Protein AF-A0A3C0G8L7-F1 (afdb_monomer_lite)

Structure (mmCIF, N/CA/C/O backbone):
data_AF-A0A3C0G8L7-F1
#
_entry.id   AF-A0A3C0G8L7-F1
#
loop_
_atom_site.group_PDB
_atom_site.id
_atom_site.type_symbol
_atom_site.label_atom_id
_atom_site.label_alt_id
_atom_site.label_comp_id
_atom_site.label_asym_id
_atom_site.label_entity_id
_atom_site.label_seq_id
_atom_site.pdbx_PDB_ins_code
_atom_site.Cartn_x
_atom_site.Cartn_y
_atom_site.Cartn_z
_atom_site.occupancy
_atom_site.B_iso_or_equiv
_atom_site.auth_seq_id
_atom_site.auth_comp_id
_atom_site.auth_asym_id
_atom_site.auth_atom_id
_atom_site.pdbx_PDB_model_num
ATOM 1 N N . MET A 1 1 ? -25.275 -21.606 53.772 1.00 57.50 1 MET A N 1
ATOM 2 C CA . MET A 1 1 ? -24.554 -22.227 52.631 1.00 57.50 1 MET A CA 1
ATOM 3 C C . MET A 1 1 ? -24.960 -21.672 51.266 1.00 57.50 1 MET A C 1
ATOM 5 O O . MET A 1 1 ? -24.068 -21.490 50.456 1.00 57.50 1 MET A O 1
ATOM 9 N N . LYS A 1 2 ? -26.234 -21.317 51.020 1.00 54.78 2 LYS A N 1
ATOM 10 C CA . LYS A 1 2 ? -26.706 -20.821 49.707 1.00 54.78 2 LYS A CA 1
ATOM 11 C C . LYS A 1 2 ? -25.982 -19.566 49.185 1.00 54.78 2 LYS A C 1
ATOM 13 O O . LYS A 1 2 ? -25.631 -19.521 48.018 1.00 54.78 2 LYS A O 1
ATOM 18 N N . VAL A 1 3 ? -25.669 -18.594 50.051 1.00 62.25 3 VAL A N 1
ATOM 19 C CA . VAL A 1 3 ? -24.945 -17.358 49.667 1.00 62.25 3 VAL A CA 1
ATOM 20 C C . VAL A 1 3 ? -23.533 -17.651 49.144 1.00 62.25 3 VAL A C 1
ATOM 22 O O . VAL A 1 3 ? -23.125 -17.090 48.135 1.00 62.25 3 VAL A O 1
ATOM 25 N N . LYS A 1 4 ? -22.814 -18.596 49.768 1.00 65.75 4 LYS A N 1
ATOM 26 C CA . LYS A 1 4 ? -21.495 -19.034 49.282 1.00 65.75 4 LYS A CA 1
ATOM 27 C C . LYS A 1 4 ? -21.608 -19.749 47.930 1.00 65.75 4 LYS A C 1
ATOM 29 O O . LYS A 1 4 ? -20.760 -19.547 47.074 1.00 65.75 4 LYS A O 1
ATOM 34 N N . THR A 1 5 ? -22.681 -20.514 47.711 1.00 69.81 5 THR A N 1
ATOM 35 C CA . THR A 1 5 ? -22.971 -21.158 46.420 1.00 69.81 5 THR A CA 1
ATOM 36 C C . THR A 1 5 ? -23.252 -20.135 45.314 1.00 69.81 5 THR A C 1
ATOM 38 O O . THR A 1 5 ? -22.720 -20.287 44.221 1.00 69.81 5 THR A O 1
ATOM 41 N N . TYR A 1 6 ? -24.008 -19.064 45.590 1.00 78.06 6 TYR A N 1
ATOM 42 C CA . TYR A 1 6 ? -24.260 -17.999 44.606 1.00 78.06 6 TYR A CA 1
ATOM 43 C C . TYR A 1 6 ? -22.997 -17.208 44.246 1.00 78.06 6 TYR A C 1
ATOM 45 O O . TYR A 1 6 ? -22.813 -16.867 43.083 1.00 78.06 6 TYR A O 1
ATOM 53 N N . ILE A 1 7 ? -22.100 -16.976 45.211 1.00 79.50 7 ILE A N 1
ATOM 54 C CA . ILE A 1 7 ? -20.811 -16.309 44.961 1.00 79.50 7 ILE A CA 1
ATOM 55 C C . ILE A 1 7 ? -19.934 -17.155 44.029 1.00 79.50 7 ILE A C 1
ATOM 57 O O . ILE A 1 7 ? -19.377 -16.623 43.073 1.00 79.50 7 ILE A O 1
ATOM 61 N N . VAL A 1 8 ? -19.870 -18.472 44.254 1.00 78.94 8 VAL A N 1
ATOM 62 C CA . VAL A 1 8 ? -19.116 -19.398 43.388 1.00 78.94 8 VAL A CA 1
ATOM 63 C C . VAL A 1 8 ? -19.704 -19.442 41.971 1.00 78.94 8 VAL A C 1
ATOM 65 O O . VAL A 1 8 ? -18.964 -19.445 40.988 1.00 78.94 8 VAL A O 1
ATOM 68 N N . LEU A 1 9 ? -21.032 -19.414 41.848 1.00 79.19 9 LEU A N 1
ATOM 69 C CA . LEU A 1 9 ? -21.711 -19.434 40.551 1.00 79.19 9 LEU A CA 1
ATOM 70 C C . LEU A 1 9 ? -21.493 -18.129 39.768 1.00 79.19 9 LEU A C 1
ATOM 72 O O . LEU A 1 9 ? -21.273 -18.156 38.559 1.00 79.19 9 LEU A O 1
ATOM 76 N N . PHE A 1 10 ? -21.489 -16.993 40.469 1.00 78.12 10 PHE A N 1
ATOM 77 C CA . PHE A 1 10 ? -21.223 -15.682 39.880 1.00 78.12 10 PHE A CA 1
ATOM 78 C C . PHE A 1 10 ? -19.760 -15.535 39.439 1.00 78.12 10 PHE A C 1
ATOM 80 O O . PHE A 1 10 ? -19.497 -15.023 38.353 1.00 78.12 10 PHE A O 1
ATOM 87 N N . SER A 1 11 ? -18.803 -16.059 40.218 1.00 75.75 11 SER A N 1
ATOM 88 C CA . SER A 1 11 ? -17.393 -16.078 39.806 1.00 75.75 11 SER A CA 1
ATOM 89 C C . SER A 1 11 ? -17.149 -16.929 38.559 1.00 75.75 11 SER A C 1
ATOM 91 O O . SER A 1 11 ? -16.306 -16.577 37.740 1.00 75.75 11 SER A O 1
ATOM 93 N N . LEU A 1 12 ? -17.911 -18.013 38.371 1.00 76.31 12 LEU A N 1
ATOM 94 C CA . LEU A 1 12 ? -17.772 -18.887 37.205 1.00 76.31 12 LEU A CA 1
ATOM 95 C C . LEU A 1 12 ? -18.227 -18.191 35.907 1.00 76.31 12 LEU A C 1
ATOM 97 O O . LEU A 1 12 ? -17.582 -18.330 34.871 1.00 76.31 12 LEU A O 1
ATOM 101 N N . LEU A 1 13 ? -19.300 -17.394 35.977 1.00 72.81 13 LEU A N 1
ATOM 102 C CA . LEU A 1 13 ? -19.806 -16.601 34.847 1.00 72.81 13 LEU A CA 1
ATOM 103 C C . LEU A 1 13 ? -18.847 -15.472 34.439 1.00 72.81 13 LEU A C 1
ATOM 105 O O . LEU A 1 13 ? -18.738 -15.163 33.256 1.00 72.81 13 LEU A O 1
ATOM 109 N N . PHE A 1 14 ? -18.123 -14.888 35.398 1.00 69.69 14 PHE A N 1
ATOM 110 C CA . PHE A 1 14 ? -17.171 -13.804 35.137 1.00 69.69 14 PHE A CA 1
ATOM 111 C C . PHE A 1 14 ? -15.877 -14.284 34.458 1.00 69.69 14 PHE A C 1
ATOM 113 O O . PHE A 1 14 ? -15.219 -13.521 33.762 1.00 69.69 14 PHE A O 1
ATOM 120 N N . ILE A 1 15 ? -15.507 -15.557 34.624 1.00 69.50 15 ILE A N 1
ATOM 121 C CA . ILE A 1 15 ? -14.329 -16.138 33.960 1.00 69.50 15 ILE A CA 1
ATOM 122 C C . ILE A 1 15 ? -14.625 -16.423 32.477 1.00 69.50 15 ILE A C 1
ATOM 124 O O . ILE A 1 15 ? -13.748 -16.257 31.633 1.00 69.50 15 ILE A O 1
ATOM 128 N N . ALA A 1 16 ? -15.869 -16.774 32.134 1.00 64.75 16 ALA A N 1
ATOM 129 C CA . ALA A 1 16 ? -16.274 -17.048 30.753 1.00 64.75 16 ALA A CA 1
ATOM 130 C C . ALA A 1 16 ? -16.247 -15.801 29.843 1.00 64.75 16 ALA A C 1
ATOM 132 O O . ALA A 1 16 ? -16.068 -15.930 28.632 1.00 64.75 16 ALA A O 1
ATOM 133 N N . SER A 1 17 ? -16.379 -14.592 30.402 1.00 64.12 17 SER A N 1
ATOM 134 C CA . SER A 1 17 ? -16.307 -13.339 29.635 1.00 64.12 17 SER A CA 1
ATOM 135 C C . SER A 1 17 ? -14.876 -12.876 29.328 1.00 64.12 17 SER A C 1
ATOM 137 O O . SER A 1 17 ? -14.695 -12.004 28.481 1.00 64.12 17 SER A O 1
ATOM 139 N N . LEU A 1 18 ? -13.850 -13.473 29.949 1.00 63.84 18 LEU A N 1
ATOM 140 C CA . LEU A 1 18 ? -12.440 -13.138 29.702 1.00 63.84 18 LEU A CA 1
ATOM 141 C C . LEU A 1 18 ? -11.841 -13.873 28.486 1.00 63.84 18 LEU A C 1
ATOM 143 O O . LEU A 1 18 ? -10.724 -13.567 28.075 1.00 63.84 18 LEU A O 1
ATOM 147 N N . CYS A 1 19 ? -12.572 -14.812 27.873 1.00 59.88 19 CYS A N 1
ATOM 148 C CA . CYS A 1 19 ? -12.080 -15.640 26.763 1.00 59.88 19 CYS A CA 1
ATOM 149 C C . CYS A 1 19 ? -12.259 -15.040 25.350 1.00 59.88 19 CYS A C 1
ATOM 151 O O . CYS A 1 19 ? -11.977 -15.731 24.376 1.00 59.88 19 CYS A O 1
ATOM 153 N N . TYR A 1 20 ? -12.686 -13.779 25.200 1.00 61.78 20 TYR A N 1
ATOM 154 C CA . TYR A 1 20 ? -13.051 -13.204 23.888 1.00 61.78 20 TYR A CA 1
ATOM 155 C C . TYR A 1 20 ? -12.120 -12.116 2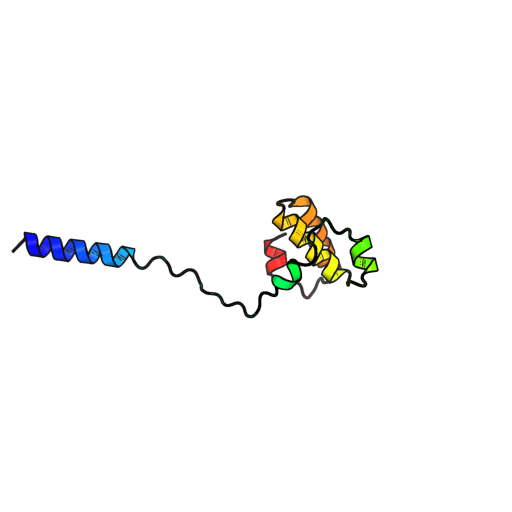3.322 1.00 61.78 20 TYR A C 1
ATOM 157 O O . TYR A 1 20 ? -12.546 -11.312 22.495 1.00 61.78 20 TYR A O 1
ATOM 165 N N . ALA A 1 21 ? -10.836 -12.083 23.687 1.00 61.81 21 ALA A N 1
ATOM 166 C CA . ALA A 1 21 ? -9.905 -11.138 23.061 1.00 61.81 21 ALA A CA 1
ATOM 167 C C . ALA A 1 21 ? -8.468 -11.667 22.962 1.00 61.81 21 ALA A C 1
ATOM 169 O O . ALA A 1 21 ? -7.577 -11.225 23.680 1.00 61.81 21 ALA A O 1
ATOM 170 N N . GLN A 1 22 ? -8.221 -12.568 22.012 1.00 59.12 22 GLN A N 1
ATOM 171 C CA . GLN A 1 22 ? -6.909 -12.657 21.371 1.00 59.12 22 GLN A CA 1
ATOM 172 C C . GLN A 1 22 ? -7.107 -12.286 19.905 1.00 59.12 22 GLN A C 1
ATOM 174 O O . GLN A 1 22 ? -7.497 -13.109 19.081 1.00 59.12 22 GLN A O 1
ATOM 179 N N . ARG A 1 23 ? -6.920 -10.992 19.608 1.00 56.25 23 ARG A N 1
ATOM 180 C CA . ARG A 1 23 ? -6.663 -10.552 18.238 1.00 56.25 23 ARG A CA 1
ATOM 181 C C . ARG A 1 23 ? -5.385 -11.250 17.806 1.00 56.25 23 ARG A C 1
ATOM 183 O O . ARG A 1 23 ? -4.375 -11.152 18.498 1.00 56.25 23 ARG A O 1
ATOM 190 N N . ASP A 1 24 ? -5.502 -11.965 16.701 1.00 52.12 24 ASP A N 1
ATOM 191 C CA . ASP A 1 24 ? -4.445 -12.652 15.981 1.00 52.12 24 ASP A CA 1
ATOM 192 C C . ASP A 1 24 ? -3.182 -11.777 15.975 1.00 52.12 24 ASP A C 1
ATOM 194 O O . ASP A 1 24 ? -3.131 -10.739 15.313 1.00 52.12 24 ASP A O 1
ATOM 198 N N . ASN A 1 25 ? -2.180 -12.145 16.778 1.00 51.81 25 ASN A N 1
ATOM 199 C CA . ASN A 1 25 ? -0.867 -11.517 16.727 1.00 51.81 25 ASN A CA 1
ATOM 200 C C . ASN A 1 25 ? -0.143 -12.147 15.538 1.00 51.81 25 ASN A C 1
ATOM 202 O O . ASN A 1 25 ? 0.783 -12.943 15.691 1.00 51.81 25 ASN A O 1
ATOM 206 N N . LYS A 1 26 ? -0.650 -11.861 14.336 1.00 49.12 26 LYS A N 1
ATOM 207 C CA . LYS A 1 26 ? 0.049 -12.155 13.097 1.00 49.12 26 LYS A CA 1
ATOM 208 C C . LYS A 1 26 ? 1.247 -11.221 13.081 1.00 49.12 26 LYS A C 1
ATOM 210 O O . LYS A 1 26 ? 1.177 -10.095 12.608 1.00 49.12 26 LYS A O 1
ATOM 215 N N . SER A 1 27 ? 2.364 -11.701 13.613 1.00 49.78 27 SER A N 1
ATOM 216 C CA . SER A 1 27 ? 3.666 -11.268 13.141 1.00 49.78 27 SER A CA 1
ATOM 217 C C . SER A 1 27 ? 3.798 -11.774 11.699 1.00 49.78 27 SER A C 1
ATOM 219 O O . SER A 1 27 ? 4.455 -12.788 11.449 1.00 49.78 27 SER A O 1
ATOM 221 N N . SER A 1 28 ? 3.098 -11.138 10.753 1.00 47.28 28 SER A N 1
ATOM 222 C CA . SER A 1 28 ? 3.485 -11.201 9.349 1.00 47.28 28 SER A CA 1
ATOM 223 C C . SER A 1 28 ? 4.888 -10.618 9.306 1.00 47.28 28 SER A C 1
ATOM 225 O O . SER A 1 28 ? 5.127 -9.476 9.697 1.00 47.28 28 SER A O 1
ATOM 227 N N . GLY A 1 29 ? 5.850 -11.489 9.003 1.00 44.91 29 GLY A N 1
ATOM 228 C CA . GLY A 1 29 ? 7.255 -11.134 8.950 1.00 44.91 29 GLY A CA 1
ATOM 229 C C . GLY A 1 29 ? 7.420 -9.886 8.107 1.00 44.91 29 GLY A C 1
ATOM 230 O O . GLY A 1 29 ? 7.034 -9.896 6.945 1.00 44.91 29 GLY A O 1
ATOM 231 N N . THR A 1 30 ? 7.963 -8.832 8.720 1.00 42.88 30 THR A N 1
ATOM 232 C CA . THR A 1 30 ? 8.360 -7.604 8.032 1.00 42.88 30 THR A CA 1
ATOM 233 C C . THR A 1 30 ? 7.326 -7.182 6.997 1.00 42.88 30 THR A C 1
ATOM 235 O O . THR A 1 30 ? 7.597 -7.208 5.794 1.00 42.88 30 THR A O 1
ATOM 238 N N . ASP A 1 31 ? 6.136 -6.781 7.451 1.00 46.97 31 ASP A N 1
ATOM 239 C CA . ASP A 1 31 ? 5.407 -5.809 6.659 1.00 46.97 31 ASP A CA 1
ATOM 240 C C . ASP A 1 31 ? 6.368 -4.625 6.543 1.00 46.97 31 ASP A C 1
ATOM 242 O O . ASP A 1 31 ? 6.541 -3.842 7.478 1.00 46.97 31 ASP A O 1
ATOM 246 N N . ASN A 1 32 ? 7.068 -4.529 5.417 1.00 45.75 32 ASN A N 1
ATOM 247 C CA . ASN A 1 32 ? 7.907 -3.394 5.072 1.00 45.75 32 ASN A CA 1
ATOM 248 C C . ASN A 1 32 ? 7.003 -2.179 4.797 1.00 45.75 32 ASN A C 1
ATOM 250 O O . ASN A 1 32 ? 7.187 -1.479 3.808 1.00 45.75 32 ASN A O 1
ATOM 254 N N . PHE A 1 33 ? 6.022 -1.916 5.674 1.00 43.69 33 PHE A N 1
ATOM 255 C CA . PHE A 1 33 ? 5.260 -0.678 5.773 1.00 43.69 33 PHE A CA 1
ATOM 256 C C . PHE A 1 33 ? 6.197 0.528 5.923 1.00 43.69 33 PHE A C 1
ATOM 258 O O . PHE A 1 33 ? 5.846 1.631 5.517 1.00 43.69 33 PHE A O 1
ATOM 265 N N . GLU A 1 34 ? 7.428 0.316 6.401 1.00 41.91 34 GLU A N 1
ATOM 266 C CA . GLU A 1 34 ? 8.476 1.340 6.444 1.00 41.91 34 GLU A CA 1
ATOM 267 C C . GLU A 1 34 ? 8.892 1.851 5.052 1.00 41.91 34 GLU A C 1
ATOM 269 O O . GLU A 1 34 ? 9.256 3.020 4.924 1.00 41.91 34 GLU A O 1
ATOM 274 N N . HIS A 1 35 ? 8.740 1.061 3.980 1.00 44.62 35 HIS A N 1
ATOM 275 C CA . HIS A 1 35 ? 8.948 1.574 2.619 1.00 44.62 35 HIS A CA 1
ATOM 276 C C . HIS A 1 35 ? 7.792 2.452 2.115 1.00 44.62 35 HIS A C 1
ATOM 278 O O . HIS A 1 35 ? 8.003 3.297 1.248 1.00 44.62 35 HIS A O 1
ATOM 284 N N . TYR A 1 36 ? 6.598 2.325 2.698 1.00 45.62 36 TYR A N 1
ATOM 285 C CA . TYR A 1 36 ? 5.424 3.131 2.345 1.00 45.62 36 TYR A CA 1
ATOM 286 C C . TYR A 1 36 ? 5.428 4.496 3.053 1.00 45.62 36 TYR A C 1
ATOM 288 O O . TYR A 1 36 ? 4.616 5.362 2.738 1.00 45.62 36 TYR A O 1
ATOM 296 N N . GLY A 1 37 ? 6.381 4.725 3.967 1.00 43.78 37 GLY A N 1
ATOM 297 C CA . GLY A 1 37 ? 6.687 6.050 4.514 1.00 43.78 37 GLY A CA 1
ATOM 298 C C . GLY A 1 37 ? 7.410 6.970 3.521 1.00 43.78 37 GLY A C 1
ATOM 299 O O . GLY A 1 37 ? 7.455 8.185 3.720 1.00 43.78 37 GLY A O 1
ATOM 300 N N . TYR A 1 38 ? 7.937 6.425 2.421 1.00 45.59 38 TYR A N 1
ATOM 301 C CA . TYR A 1 38 ? 8.640 7.185 1.391 1.00 45.59 38 TYR A CA 1
ATOM 302 C C . TYR A 1 38 ? 7.723 7.522 0.221 1.00 45.59 38 TYR A C 1
ATOM 304 O O . TYR A 1 38 ? 7.980 7.092 -0.891 1.00 45.59 38 TYR A O 1
ATOM 312 N N . MET A 1 39 ? 6.663 8.288 0.479 1.00 47.06 39 MET A N 1
ATOM 313 C CA . MET A 1 39 ? 6.046 9.235 -0.466 1.00 47.06 39 MET A CA 1
ATOM 314 C C . MET A 1 39 ? 4.972 10.048 0.262 1.00 47.06 39 MET A C 1
ATOM 316 O O . MET A 1 39 ? 3.810 10.122 -0.113 1.00 47.06 39 MET A O 1
ATOM 320 N N . GLY A 1 40 ? 5.377 10.698 1.353 1.00 44.50 40 GLY A N 1
ATOM 321 C CA . GLY A 1 40 ? 4.615 11.813 1.903 1.00 44.50 40 GLY A CA 1
ATOM 322 C C . GLY A 1 40 ? 4.650 12.990 0.927 1.00 44.50 40 GLY A C 1
ATOM 323 O O . GLY A 1 40 ? 5.509 13.857 1.072 1.00 44.50 40 GLY A O 1
ATOM 324 N N . LYS A 1 41 ? 3.774 12.946 -0.086 1.00 55.94 41 LYS A N 1
ATOM 325 C CA . LYS A 1 41 ? 3.256 13.997 -0.991 1.00 55.94 41 LYS A CA 1
ATOM 326 C C . LYS A 1 41 ? 2.785 13.305 -2.273 1.00 55.94 41 LYS A C 1
ATOM 328 O O . LYS A 1 41 ? 3.558 12.512 -2.803 1.00 55.94 41 LYS A O 1
ATOM 333 N N . GLU A 1 42 ? 1.571 13.642 -2.734 1.00 65.31 42 GLU A N 1
ATOM 334 C CA . GLU A 1 42 ? 0.912 13.140 -3.958 1.00 65.31 42 GLU A CA 1
ATOM 335 C C . GLU A 1 42 ? 1.924 12.966 -5.093 1.00 65.31 42 GLU A C 1
ATOM 337 O O . GLU A 1 42 ? 2.246 13.914 -5.807 1.00 65.31 42 GLU A O 1
ATOM 342 N N . SER A 1 43 ? 2.488 11.770 -5.211 1.00 72.19 43 SER A N 1
ATOM 343 C CA . SER A 1 43 ? 3.529 11.514 -6.195 1.00 72.19 43 SER A CA 1
ATOM 344 C C . SER A 1 43 ? 2.841 11.090 -7.469 1.00 72.19 43 SER A C 1
ATOM 346 O O . SER A 1 43 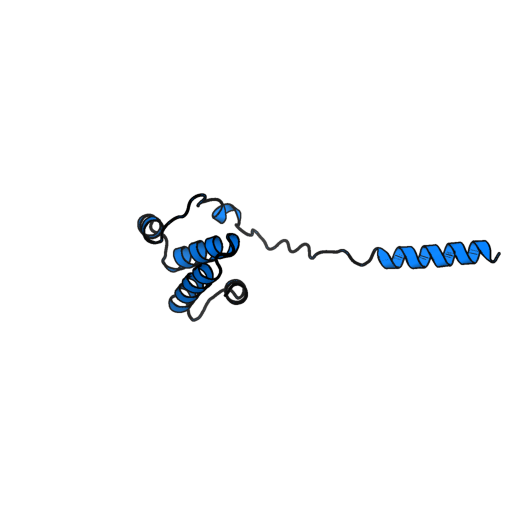? 2.006 10.192 -7.459 1.00 72.19 43 SER A O 1
ATOM 348 N N . THR A 1 44 ? 3.149 11.753 -8.575 1.00 83.56 44 THR A N 1
ATOM 349 C CA . THR A 1 44 ? 2.508 11.407 -9.845 1.00 83.56 44 THR A CA 1
ATOM 350 C C . THR A 1 44 ? 3.185 10.193 -10.477 1.00 83.56 44 THR A C 1
ATOM 352 O O . THR A 1 44 ? 4.359 9.903 -10.231 1.00 83.56 44 THR A O 1
ATOM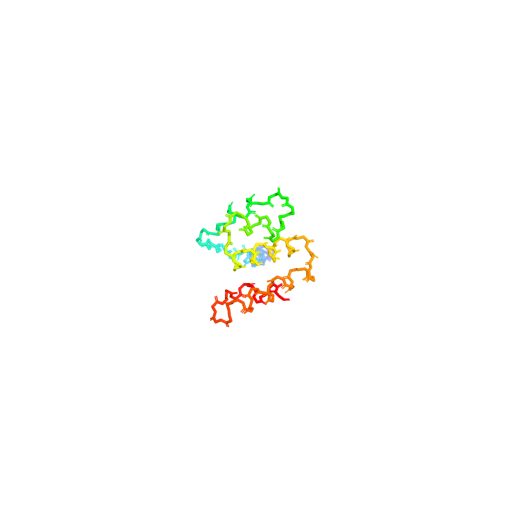 355 N N . TYR A 1 45 ? 2.459 9.498 -11.355 1.00 86.25 45 TYR A N 1
ATOM 356 C CA . TYR A 1 45 ? 3.011 8.394 -12.145 1.00 86.25 45 TYR A CA 1
ATOM 357 C C . TYR A 1 45 ? 4.305 8.798 -12.873 1.00 86.25 45 TYR A C 1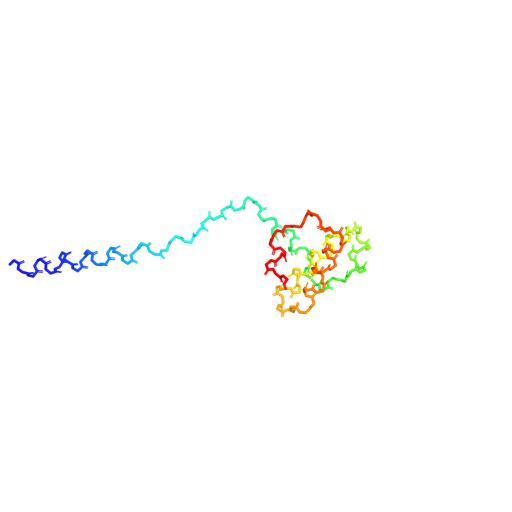
ATOM 359 O O . TYR A 1 45 ? 5.283 8.054 -12.890 1.00 86.25 45 TYR A O 1
ATOM 367 N N . GLU A 1 46 ? 4.330 10.000 -13.453 1.00 85.75 46 GLU A N 1
ATOM 368 C CA . GLU A 1 46 ? 5.476 10.509 -14.208 1.00 85.75 46 GLU A CA 1
ATOM 369 C C . GLU A 1 46 ? 6.707 10.729 -13.318 1.00 85.75 46 GLU A C 1
ATOM 371 O O . GLU A 1 46 ? 7.821 10.360 -13.692 1.00 85.75 46 GLU A O 1
ATOM 376 N N . GLU A 1 47 ? 6.524 11.293 -12.123 1.00 87.06 47 GLU A N 1
ATOM 377 C CA . GLU A 1 47 ? 7.612 11.481 -11.159 1.00 87.06 47 GLU A CA 1
ATOM 378 C C . GLU A 1 47 ? 8.202 10.150 -10.706 1.00 87.06 47 GLU A C 1
ATOM 380 O O . GLU A 1 47 ? 9.421 10.017 -10.580 1.00 87.06 47 GLU A O 1
ATOM 385 N N . LEU A 1 48 ? 7.347 9.156 -10.483 1.00 86.62 48 LEU A N 1
ATOM 386 C CA . LEU A 1 48 ? 7.776 7.826 -10.084 1.00 86.62 48 LEU A CA 1
ATOM 387 C C . LEU A 1 48 ? 8.487 7.074 -11.206 1.00 86.62 48 LEU A C 1
ATOM 389 O O . LEU A 1 48 ? 9.517 6.440 -10.975 1.00 86.62 48 LEU A O 1
ATOM 393 N N . SER A 1 49 ? 7.996 7.218 -12.434 1.00 86.44 49 SER A N 1
ATOM 394 C CA . SER A 1 49 ? 8.643 6.670 -13.622 1.00 86.44 49 SER A CA 1
ATOM 395 C C . SER A 1 49 ? 10.029 7.289 -13.837 1.00 86.44 49 SER A C 1
ATOM 397 O O . SER A 1 49 ? 11.000 6.567 -14.060 1.00 86.44 49 SER A O 1
ATOM 399 N N . LYS A 1 50 ? 10.176 8.611 -13.649 1.00 90.31 50 LYS A N 1
ATOM 400 C CA . LYS A 1 50 ? 11.480 9.306 -13.706 1.00 90.31 50 LYS A CA 1
ATOM 401 C C . LYS A 1 50 ? 12.461 8.845 -12.628 1.00 90.31 50 LYS A C 1
ATOM 403 O O . LYS A 1 50 ? 13.669 8.919 -12.841 1.00 90.31 50 LYS A O 1
ATOM 408 N N . LYS A 1 51 ? 11.964 8.355 -11.489 1.00 88.06 51 LYS A N 1
ATOM 409 C CA . LYS A 1 51 ? 12.781 7.735 -10.433 1.00 88.06 51 LYS A CA 1
ATOM 410 C C . LYS A 1 51 ? 13.208 6.297 -10.766 1.00 88.06 51 LYS A C 1
ATOM 412 O O . LYS A 1 51 ? 13.900 5.683 -9.961 1.00 88.06 51 LYS A O 1
ATOM 417 N N . GLY A 1 52 ? 12.826 5.767 -11.930 1.00 87.62 52 GLY A N 1
ATOM 418 C CA . GLY A 1 52 ? 13.186 4.420 -12.375 1.00 87.62 52 GLY A CA 1
ATOM 419 C C . GLY A 1 52 ? 12.343 3.312 -11.743 1.00 87.62 52 GLY A C 1
ATOM 420 O O . GLY A 1 52 ? 12.746 2.153 -11.778 1.00 87.62 52 GLY A O 1
ATOM 421 N N . MET A 1 53 ? 11.197 3.652 -11.148 1.00 87.00 53 MET A N 1
ATOM 422 C CA . MET A 1 53 ? 10.288 2.669 -10.566 1.00 87.00 53 MET A CA 1
ATOM 423 C C . MET A 1 53 ? 9.585 1.866 -11.670 1.00 87.00 53 MET A C 1
ATOM 425 O O . MET A 1 53 ? 9.233 2.412 -12.718 1.00 87.00 53 MET A O 1
ATOM 429 N N . SER A 1 54 ? 9.380 0.568 -11.440 1.00 89.12 54 SER A N 1
ATOM 430 C CA . SER A 1 54 ? 8.672 -0.288 -12.394 1.00 89.12 54 SER A CA 1
ATOM 431 C C . SER A 1 54 ? 7.191 0.098 -12.481 1.00 89.12 54 SER A C 1
ATOM 433 O O . SER A 1 54 ? 6.601 0.521 -11.490 1.00 89.12 54 SER A O 1
ATOM 435 N N . ASN A 1 55 ? 6.552 -0.086 -13.642 1.00 88.12 55 ASN A N 1
ATOM 436 C CA . ASN A 1 55 ? 5.118 0.209 -13.793 1.00 88.12 55 ASN A CA 1
ATOM 437 C C . ASN A 1 55 ? 4.256 -0.550 -12.767 1.00 88.12 55 ASN A C 1
ATOM 439 O O . ASN A 1 55 ? 3.249 -0.022 -12.300 1.00 88.12 55 ASN A O 1
ATOM 443 N N . GLU A 1 56 ? 4.669 -1.767 -12.403 1.00 89.25 56 GLU A N 1
ATOM 444 C CA . GLU A 1 56 ? 4.026 -2.576 -11.370 1.00 89.25 56 GLU A CA 1
ATOM 445 C C . GLU A 1 56 ? 4.079 -1.881 -10.001 1.00 89.25 56 GLU A C 1
ATOM 447 O O . GLU A 1 56 ? 3.043 -1.684 -9.364 1.00 89.25 56 GLU A O 1
ATOM 452 N N . ASP A 1 57 ? 5.266 -1.453 -9.572 1.00 88.00 57 ASP A N 1
ATOM 453 C CA . ASP A 1 57 ? 5.468 -0.794 -8.278 1.00 88.00 57 ASP A CA 1
ATOM 454 C C . ASP A 1 57 ? 4.775 0.573 -8.218 1.00 88.00 57 ASP A C 1
ATOM 456 O O . ASP A 1 57 ? 4.228 0.950 -7.180 1.00 88.00 57 ASP A O 1
ATOM 460 N N . ILE A 1 58 ? 4.733 1.296 -9.342 1.00 90.19 58 ILE A N 1
ATOM 461 C CA . ILE A 1 58 ? 4.002 2.563 -9.446 1.00 90.19 58 ILE A CA 1
ATOM 462 C C . ILE A 1 58 ? 2.506 2.331 -9.227 1.00 90.19 58 ILE A C 1
ATOM 464 O O . ILE A 1 58 ? 1.897 3.013 -8.403 1.00 90.19 58 ILE A O 1
ATOM 468 N N . CYS A 1 59 ? 1.913 1.354 -9.920 1.00 89.81 59 CYS A N 1
ATOM 469 C CA . CYS A 1 59 ? 0.485 1.058 -9.787 1.00 89.81 59 CYS A CA 1
ATOM 470 C C . CYS A 1 59 ? 0.131 0.588 -8.367 1.00 89.81 59 CYS A C 1
ATOM 472 O O . CYS A 1 59 ? -0.878 1.030 -7.818 1.00 89.81 59 CYS A O 1
ATOM 474 N N . LYS A 1 60 ? 0.980 -0.239 -7.736 1.00 87.50 60 LYS A N 1
ATOM 475 C CA . LYS A 1 60 ? 0.811 -0.649 -6.329 1.00 87.50 60 LYS A CA 1
ATOM 476 C C . LYS A 1 60 ? 0.817 0.552 -5.387 1.00 87.50 60 LYS A C 1
ATOM 478 O O . LYS A 1 60 ? -0.084 0.688 -4.562 1.00 87.50 60 LYS A O 1
ATOM 483 N N . ASN A 1 61 ? 1.810 1.431 -5.515 1.00 87.69 61 ASN A N 1
ATOM 484 C CA . ASN A 1 61 ? 1.960 2.584 -4.630 1.00 87.69 61 ASN A CA 1
ATOM 485 C C . ASN A 1 61 ? 0.803 3.578 -4.773 1.00 87.69 61 ASN A C 1
ATOM 487 O O . ASN A 1 61 ? 0.216 3.968 -3.765 1.00 87.69 61 ASN A O 1
ATOM 491 N N . LEU A 1 62 ? 0.424 3.927 -6.007 1.00 88.62 62 LEU A N 1
ATOM 492 C CA . LEU A 1 62 ? -0.678 4.858 -6.265 1.00 88.62 62 LEU A CA 1
ATOM 493 C C . LEU A 1 62 ? -2.031 4.293 -5.814 1.00 88.62 62 LEU A C 1
ATOM 495 O O . LEU A 1 62 ? -2.813 5.004 -5.181 1.00 88.62 62 LEU A O 1
ATOM 499 N N . GLY A 1 63 ? -2.291 3.008 -6.079 1.00 87.94 63 GLY A N 1
ATOM 500 C CA . GLY A 1 63 ? -3.509 2.337 -5.623 1.00 87.94 63 GLY A CA 1
ATOM 501 C C . GLY A 1 63 ? -3.620 2.312 -4.098 1.00 87.94 63 GLY A C 1
ATOM 502 O O . GLY A 1 63 ? -4.659 2.673 -3.542 1.00 87.94 63 GLY A O 1
ATOM 503 N N . ASN A 1 64 ? -2.522 1.981 -3.411 1.00 87.00 64 ASN A N 1
ATOM 504 C CA . ASN A 1 64 ? -2.470 1.949 -1.950 1.00 87.00 64 ASN A CA 1
ATOM 505 C C . ASN A 1 64 ? -2.651 3.343 -1.329 1.00 87.00 64 ASN A C 1
ATOM 507 O O . ASN A 1 64 ? -3.415 3.492 -0.375 1.00 87.00 64 ASN A O 1
ATOM 511 N N . GLU A 1 65 ? -2.000 4.377 -1.869 1.00 86.44 65 GLU A N 1
ATOM 512 C CA . GLU A 1 65 ? -2.147 5.753 -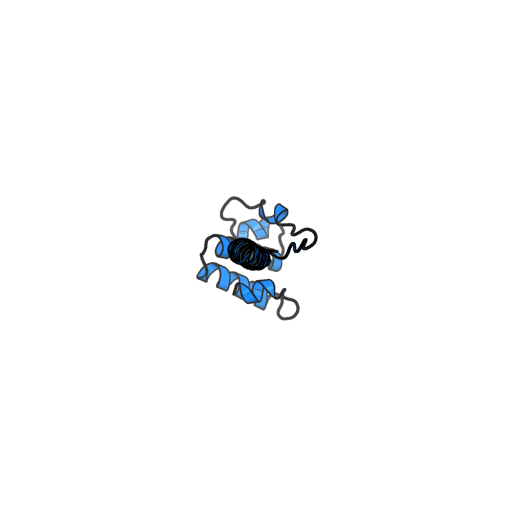1.379 1.00 86.44 65 GLU A CA 1
ATOM 513 C C . GLU A 1 65 ? -3.581 6.274 -1.570 1.00 86.44 65 GLU A C 1
ATOM 515 O O . GLU A 1 65 ? -4.144 6.922 -0.684 1.00 86.44 65 GLU A O 1
ATOM 520 N N . ALA A 1 66 ? -4.200 5.989 -2.718 1.00 86.81 66 ALA A N 1
ATOM 521 C CA . ALA A 1 66 ? -5.595 6.331 -2.974 1.00 86.81 66 ALA A CA 1
ATOM 522 C C . ALA A 1 66 ? -6.548 5.603 -2.010 1.00 86.81 66 ALA A C 1
ATOM 524 O O . ALA A 1 66 ? -7.429 6.240 -1.427 1.00 86.81 66 ALA A O 1
ATOM 525 N N . TYR A 1 67 ? -6.326 4.308 -1.764 1.00 86.06 67 TYR A N 1
ATOM 526 C CA . TYR A 1 67 ? -7.121 3.512 -0.825 1.00 86.06 67 TYR A CA 1
ATOM 527 C C . TYR A 1 67 ? -7.032 4.056 0.609 1.00 86.06 67 TYR A C 1
ATOM 529 O O . TYR A 1 67 ? -8.055 4.261 1.259 1.00 86.06 67 TYR A O 1
ATOM 537 N N . LEU A 1 68 ? -5.823 4.381 1.086 1.00 85.31 68 LEU A N 1
ATOM 538 C CA . LEU A 1 68 ? -5.604 4.958 2.421 1.00 85.31 68 LEU A CA 1
ATOM 539 C C . LEU A 1 68 ? -6.249 6.342 2.593 1.00 85.31 68 LEU A C 1
ATOM 541 O O . LEU A 1 68 ? -6.635 6.709 3.701 1.00 85.31 68 LEU A O 1
ATOM 545 N N . ARG A 1 69 ? -6.405 7.102 1.502 1.00 85.88 69 ARG A N 1
ATOM 546 C CA . ARG A 1 69 ? -7.132 8.384 1.474 1.00 85.88 69 ARG A CA 1
ATOM 547 C C . ARG A 1 69 ? -8.643 8.228 1.258 1.00 85.88 69 ARG A C 1
ATOM 549 O O . ARG A 1 69 ? -9.326 9.238 1.105 1.00 85.88 69 ARG A O 1
ATOM 556 N N . ALA A 1 70 ? -9.162 6.998 1.221 1.00 85.06 70 ALA A N 1
ATOM 557 C CA . ALA A 1 70 ? -10.551 6.674 0.890 1.00 85.06 70 ALA A CA 1
ATOM 558 C C . ALA A 1 70 ? -11.009 7.164 -0.503 1.00 85.06 70 ALA A C 1
ATOM 560 O O . ALA A 1 70 ? -12.199 7.373 -0.740 1.00 85.06 70 ALA A O 1
ATOM 561 N N . LYS A 1 71 ? -10.074 7.332 -1.448 1.00 83.19 71 LYS A N 1
ATOM 562 C CA . LYS A 1 71 ? -10.356 7.631 -2.860 1.00 83.19 71 LYS A CA 1
ATOM 563 C C . LYS A 1 71 ? -10.476 6.327 -3.652 1.00 83.19 71 LYS A C 1
ATOM 565 O O . LYS A 1 71 ? -9.588 5.966 -4.420 1.00 83.19 71 LYS A O 1
ATOM 570 N N . TYR A 1 72 ? -11.563 5.596 -3.432 1.00 82.81 72 TYR A N 1
ATOM 571 C CA . TYR A 1 72 ? -11.713 4.232 -3.954 1.00 82.81 72 TYR A CA 1
ATOM 572 C C . TYR A 1 72 ? -11.799 4.157 -5.487 1.00 82.81 72 TYR A C 1
ATOM 574 O O . TYR A 1 72 ? -11.257 3.228 -6.079 1.00 82.81 72 TYR A O 1
ATOM 582 N N . ASP A 1 73 ? -12.373 5.165 -6.148 1.00 80.19 73 ASP A N 1
ATOM 583 C CA . ASP A 1 73 ? -12.404 5.226 -7.619 1.00 80.19 73 ASP A CA 1
ATOM 584 C C . ASP A 1 73 ? -10.985 5.327 -8.209 1.00 80.19 73 ASP A C 1
ATOM 586 O O . ASP A 1 73 ? -10.644 4.660 -9.182 1.00 80.19 73 ASP A O 1
ATOM 590 N N . GLU A 1 74 ? -10.116 6.118 -7.575 1.00 82.75 74 GLU A N 1
ATOM 591 C CA . GLU A 1 74 ? -8.710 6.255 -7.969 1.00 82.75 74 GLU A CA 1
ATOM 592 C C . GLU A 1 74 ? -7.922 4.976 -7.641 1.00 82.75 74 GLU A C 1
ATOM 594 O O . GLU A 1 74 ? -7.125 4.511 -8.455 1.00 82.75 74 GLU A O 1
ATOM 599 N N . ALA A 1 75 ? -8.181 4.365 -6.482 1.00 87.12 75 ALA A N 1
ATOM 600 C CA . ALA A 1 75 ? -7.548 3.110 -6.085 1.00 87.12 75 ALA A CA 1
ATOM 601 C C . ALA A 1 75 ? -7.882 1.967 -7.055 1.00 87.12 75 ALA A C 1
ATOM 603 O O . ALA A 1 75 ? -6.979 1.293 -7.552 1.00 87.12 75 ALA A O 1
ATOM 604 N N . SER A 1 76 ? -9.168 1.793 -7.374 1.00 83.06 76 SER A N 1
ATOM 605 C CA . SER A 1 76 ? -9.637 0.755 -8.295 1.00 83.06 76 SER A CA 1
ATOM 606 C C . SER A 1 76 ? -9.028 0.917 -9.689 1.00 83.06 76 SER A C 1
ATOM 608 O O . SER A 1 76 ? -8.598 -0.071 -10.284 1.00 83.06 76 SER A O 1
ATOM 610 N N . TYR A 1 77 ? -8.880 2.149 -10.187 1.00 86.94 77 TYR A N 1
ATOM 611 C CA . TYR A 1 77 ? -8.189 2.414 -11.450 1.00 86.94 77 TYR A CA 1
ATOM 612 C C . TYR A 1 77 ? -6.740 1.896 -11.447 1.00 86.94 77 TYR A C 1
ATOM 614 O O . TYR A 1 77 ? -6.329 1.186 -12.369 1.00 86.94 77 TYR A O 1
ATOM 622 N N . TRP A 1 78 ? -5.959 2.206 -10.409 1.00 89.00 78 TRP A N 1
ATOM 623 C CA . TRP A 1 78 ? -4.557 1.784 -10.341 1.00 89.00 78 TRP A CA 1
ATOM 624 C C . TRP A 1 78 ? -4.397 0.281 -10.111 1.00 89.00 78 TRP A C 1
ATOM 626 O O . TRP A 1 78 ? -3.517 -0.337 -10.711 1.00 89.00 78 TRP A O 1
ATOM 636 N N . TYR A 1 79 ? -5.272 -0.335 -9.319 1.00 88.06 79 TYR A N 1
ATOM 637 C CA . TYR A 1 79 ? -5.289 -1.789 -9.163 1.00 88.06 79 TYR A CA 1
ATOM 638 C C . TYR A 1 79 ? -5.715 -2.510 -10.451 1.00 88.06 79 TYR A C 1
ATOM 640 O O . TYR A 1 79 ? -5.135 -3.541 -10.782 1.00 88.06 79 TYR A O 1
ATOM 648 N N . ALA A 1 80 ? -6.637 -1.949 -11.243 1.00 85.25 80 ALA A N 1
ATOM 649 C CA . ALA A 1 80 ? -6.948 -2.472 -12.576 1.00 85.25 80 ALA A CA 1
ATOM 650 C C . ALA A 1 80 ? -5.723 -2.425 -13.503 1.00 85.25 80 ALA A C 1
ATOM 652 O O . ALA A 1 80 ? -5.433 -3.393 -14.203 1.00 85.25 80 ALA A O 1
ATOM 653 N N . LYS A 1 81 ? -4.947 -1.336 -13.466 1.00 86.94 81 LYS A N 1
ATOM 654 C CA . LYS A 1 81 ? -3.685 -1.245 -14.216 1.00 86.94 81 LYS A CA 1
ATOM 655 C C . LYS A 1 81 ? -2.635 -2.238 -13.738 1.00 86.94 81 LYS A C 1
ATOM 657 O O . LYS A 1 81 ? -1.957 -2.844 -14.562 1.00 86.94 81 LYS A O 1
ATOM 662 N N . LEU A 1 82 ? -2.541 -2.461 -12.431 1.00 88.19 82 LEU A N 1
ATOM 663 C CA . LEU A 1 82 ? -1.690 -3.507 -11.874 1.00 88.19 82 LEU A CA 1
ATOM 664 C C . LEU A 1 82 ? -2.078 -4.896 -12.413 1.00 88.19 82 LEU A C 1
ATOM 666 O O . LEU A 1 82 ? -1.201 -5.670 -12.797 1.00 88.19 82 LEU A O 1
ATOM 670 N N . LEU A 1 83 ? -3.382 -5.175 -12.501 1.00 84.50 83 LEU A N 1
ATOM 671 C CA . LEU A 1 83 ? -3.949 -6.411 -13.056 1.00 84.50 83 LEU A CA 1
ATOM 672 C C . LEU A 1 83 ? -3.642 -6.618 -14.536 1.00 84.50 83 LEU A C 1
ATOM 674 O O . LEU A 1 83 ? -3.335 -7.738 -14.940 1.00 84.50 83 LEU A O 1
ATOM 678 N N . GLU A 1 84 ? -3.669 -5.551 -15.331 1.00 85.81 84 GLU A N 1
ATOM 679 C CA . GLU A 1 84 ? -3.259 -5.596 -16.738 1.00 85.81 84 GLU A CA 1
ATOM 680 C C . GLU A 1 84 ? -1.765 -5.932 -16.896 1.00 85.81 84 GLU A C 1
ATOM 682 O O . GLU A 1 84 ? -1.387 -6.606 -17.853 1.00 85.81 84 GLU A O 1
ATOM 687 N N . ILE A 1 85 ? -0.913 -5.481 -15.965 1.00 84.06 85 ILE A N 1
ATOM 688 C CA . ILE A 1 85 ? 0.541 -5.706 -16.007 1.00 84.06 85 ILE A CA 1
ATOM 689 C C . ILE A 1 85 ? 0.902 -7.135 -15.577 1.00 84.06 85 ILE A C 1
ATOM 691 O O . ILE A 1 85 ? 1.773 -7.754 -16.186 1.00 84.06 85 ILE A O 1
ATOM 695 N N . ASN A 1 86 ? 0.246 -7.663 -14.540 1.00 71.88 86 ASN A N 1
ATOM 696 C CA . ASN A 1 86 ? 0.536 -8.982 -13.972 1.00 71.88 86 ASN A CA 1
ATOM 697 C C . ASN A 1 86 ? -0.734 -9.820 -13.813 1.00 71.88 86 ASN A C 1
ATOM 699 O O . ASN A 1 86 ? -1.182 -10.112 -12.709 1.00 71.88 86 ASN A O 1
ATOM 703 N N . SER A 1 87 ? -1.282 -10.300 -14.925 1.00 61.81 87 SER A N 1
ATOM 704 C CA . SER A 1 87 ? -2.500 -11.122 -14.927 1.00 61.81 87 SER A CA 1
ATOM 705 C C . SER A 1 87 ? -2.382 -12.463 -14.179 1.00 61.81 87 SER A C 1
ATOM 707 O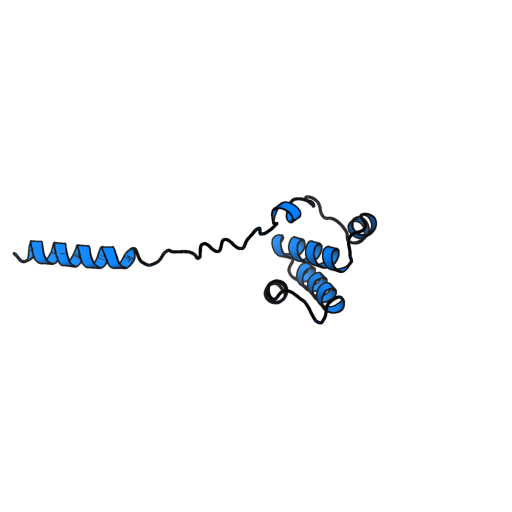 O . SER A 1 87 ? -3.392 -13.122 -13.951 1.00 61.81 87 SER A O 1
ATOM 709 N N . SER A 1 88 ? -1.167 -12.897 -13.828 1.00 59.12 88 SER A N 1
ATOM 710 C CA . SER A 1 88 ? -0.882 -14.269 -13.375 1.00 59.12 88 SER A CA 1
ATOM 711 C C . SER A 1 88 ? -0.416 -14.379 -11.917 1.00 59.12 88 SER A C 1
ATOM 713 O O . SER A 1 88 ? -0.448 -15.474 -11.360 1.00 59.12 88 SER A O 1
ATOM 715 N N . THR A 1 89 ? 0.037 -13.278 -11.303 1.00 63.12 89 THR A N 1
ATOM 716 C CA . THR A 1 89 ? 0.840 -13.323 -10.061 1.00 63.12 89 THR A CA 1
ATOM 717 C C . THR A 1 89 ? 0.528 -12.156 -9.121 1.00 63.12 89 THR A C 1
ATOM 719 O O . THR A 1 89 ? 1.430 -11.532 -8.566 1.00 63.12 89 THR A O 1
ATOM 722 N N . ILE A 1 90 ? -0.749 -11.807 -8.969 1.00 64.75 90 ILE A N 1
ATOM 723 C CA . ILE A 1 90 ? -1.148 -10.730 -8.056 1.00 64.75 90 ILE A CA 1
ATOM 724 C C . ILE A 1 90 ? -1.452 -11.281 -6.672 1.00 64.75 90 ILE A C 1
ATOM 726 O O . ILE A 1 90 ? -2.131 -12.296 -6.523 1.00 64.75 90 ILE A O 1
ATOM 730 N N . ASP A 1 91 ? -0.919 -10.589 -5.664 1.00 71.31 91 ASP A N 1
ATOM 731 C CA . ASP A 1 91 ? -1.181 -10.889 -4.264 1.00 71.31 91 ASP A CA 1
ATOM 732 C C . ASP A 1 91 ? -2.691 -10.752 -3.980 1.00 71.31 91 ASP A C 1
ATOM 734 O O . ASP A 1 91 ? -3.281 -9.722 -4.338 1.00 71.31 91 ASP A O 1
ATOM 738 N N . PRO A 1 92 ? -3.330 -11.758 -3.349 1.00 72.75 92 PRO A N 1
ATOM 739 C CA . PRO A 1 92 ? -4.741 -11.711 -2.980 1.00 72.75 92 PRO A CA 1
ATOM 740 C C . PRO A 1 92 ? -5.156 -10.442 -2.230 1.00 72.75 92 PRO A C 1
ATOM 742 O O . PRO A 1 92 ? -6.308 -10.033 -2.345 1.00 72.75 92 PRO A O 1
ATOM 745 N N . ASP A 1 93 ? -4.254 -9.794 -1.492 1.00 70.44 93 ASP A N 1
ATOM 746 C CA . ASP A 1 93 ? -4.563 -8.563 -0.759 1.00 70.44 93 ASP A CA 1
ATOM 747 C C . ASP A 1 93 ? -5.021 -7.416 -1.683 1.00 70.44 93 ASP A C 1
ATOM 749 O O . ASP A 1 93 ? -5.939 -6.670 -1.344 1.00 70.44 93 ASP A O 1
ATOM 753 N N . TYR A 1 94 ? -4.480 -7.327 -2.904 1.00 65.50 94 TYR A N 1
ATOM 754 C CA . TYR A 1 94 ? -4.938 -6.351 -3.902 1.00 65.50 94 TYR A CA 1
ATOM 755 C C . TYR A 1 94 ? -6.329 -6.682 -4.457 1.00 65.50 94 TYR A C 1
ATOM 757 O O . TYR A 1 94 ? -7.057 -5.772 -4.842 1.00 65.50 94 TYR A O 1
ATOM 765 N N . MET A 1 95 ? -6.731 -7.958 -4.455 1.00 71.94 95 MET A N 1
ATOM 766 C CA . MET A 1 95 ? -8.086 -8.372 -4.844 1.00 71.94 95 MET A CA 1
ATOM 767 C C . MET A 1 95 ? -9.137 -7.971 -3.810 1.00 71.94 95 MET A C 1
ATOM 769 O O . MET A 1 95 ? -10.272 -7.713 -4.182 1.00 71.94 95 MET A O 1
ATOM 773 N N . TYR A 1 96 ? -8.775 -7.905 -2.526 1.00 70.31 96 TYR A N 1
ATOM 774 C CA . TYR A 1 96 ? -9.690 -7.453 -1.472 1.00 70.31 96 TYR A CA 1
ATOM 775 C C . TYR A 1 96 ? -9.878 -5.932 -1.439 1.00 70.31 96 TYR A C 1
ATOM 777 O O . TYR A 1 96 ? -10.864 -5.456 -0.881 1.00 70.31 96 TYR A O 1
ATOM 785 N N . ARG A 1 97 ? -8.916 -5.174 -1.980 1.00 68.00 97 ARG A N 1
ATOM 786 C CA . ARG A 1 97 ? -8.932 -3.700 -2.011 1.00 68.00 97 ARG A CA 1
ATOM 787 C C . ARG A 1 97 ? -9.525 -3.119 -3.298 1.00 68.00 97 ARG A C 1
ATOM 789 O O . ARG A 1 97 ? -9.766 -1.911 -3.332 1.00 68.00 97 ARG A O 1
ATOM 796 N N . TYR A 1 98 ? -9.675 -3.946 -4.334 1.00 60.44 98 TYR A N 1
ATOM 797 C CA . TYR A 1 98 ? -10.369 -3.627 -5.583 1.00 60.44 98 TYR A CA 1
ATOM 798 C C . TYR A 1 98 ? -11.885 -3.680 -5.381 1.00 60.44 98 TYR A C 1
ATOM 800 O O . TYR A 1 98 ? -12.556 -2.716 -5.810 1.00 60.44 98 TYR A O 1
#

Radius of gyration: 23.85 Å; chains: 1; bounding box: 40×36×69 Å

Secondary structure (DSSP, 8-state):
-HHHHHHHHHHHHHHHGGGS--------TT--GGGGGTT-S---HHHHHHTT--HHHHHHHHHHHHHHTT-HHHHHHHHHHHHHH-TT---HHHHHH-

pLDDT: mean 71.91, std 15.39, range [41.91, 90.31]

Foldseek 3Di:
DVVVVVVVVVVVVVVVVVPPDDDPPPPPDDPVVVVLVPPPDPQDLVNCVVVVDDLLVSLVNQLVVCLVVVVLVRNVVSLVSNCVVCVDDDDCVSVVSD

Sequence (98 aa):
MKVKTYIVLFSLLFIASLCYAQRDNKSSGTDNFEHYGYMGKESTYEELSKKGMSNEDICKNLGNEAYLRAKYDEASYWYAKLLEINSSTIDPDYMYRY